Protein AF-A0A656GLC8-F1 (afdb_monomer_lite)

pLDDT: mean 80.7, std 10.0, range [45.06, 92.0]

InterPro domains:
  IPR006119 Resolvase, N-terminal catalytic domain [PS51736] (1-59)

Radius of gyration: 14.04 Å; chains: 1; bounding box: 28×28×32 Å

Sequence (59 aa):
IDRISRLPLVEAERLVDAIKAKGARLAVPGIVDLSELAEASSGVAKVVLQGVQDMLLRV

Secondary structure (DSSP, 8-state):
--SGGGS-HHHHHHHHHHHHTTT-----TT----HHHHHH--HHHHHHHHHHHHHHS--

Organism: NCBI:txid629261

Foldseek 3Di:
DDPLVPDDVVVSVVVCVVCVVVVHDDDDPPDDDCVVVLVVDDDPSNVVSVVVNVVRPDD

Structure (mmCIF, N/CA/C/O backbone):
data_AF-A0A656GLC8-F1
#
_entry.id   AF-A0A656GLC8-F1
#
loop_
_atom_site.group_PDB
_atom_site.id
_atom_site.type_symbol
_atom_site.label_atom_id
_atom_site.label_alt_id
_atom_site.label_comp_id
_atom_site.label_asym_id
_atom_site.label_entity_id
_atom_site.label_seq_id
_atom_site.pdbx_PDB_ins_code
_atom_site.Cartn_x
_atom_site.Cartn_y
_atom_site.Cartn_z
_atom_site.occupancy
_atom_site.B_iso_or_equiv
_atom_site.auth_seq_id
_atom_site.auth_comp_id
_atom_site.auth_asym_id
_atom_site.auth_atom_id
_atom_site.pdbx_PDB_model_num
ATOM 1 N N . ILE A 1 1 ? 19.378 -6.370 -8.082 1.00 56.19 1 ILE A N 1
ATOM 2 C CA . ILE A 1 1 ? 18.103 -6.320 -8.838 1.00 56.19 1 ILE A CA 1
ATOM 3 C C . ILE A 1 1 ? 17.298 -7.569 -8.486 1.00 56.19 1 ILE A C 1
ATOM 5 O O . ILE A 1 1 ? 17.808 -8.673 -8.672 1.00 56.19 1 ILE A O 1
ATOM 9 N N . ASP A 1 2 ? 16.109 -7.397 -7.903 1.00 72.44 2 ASP A N 1
ATOM 10 C CA . ASP A 1 2 ? 15.234 -8.488 -7.442 1.00 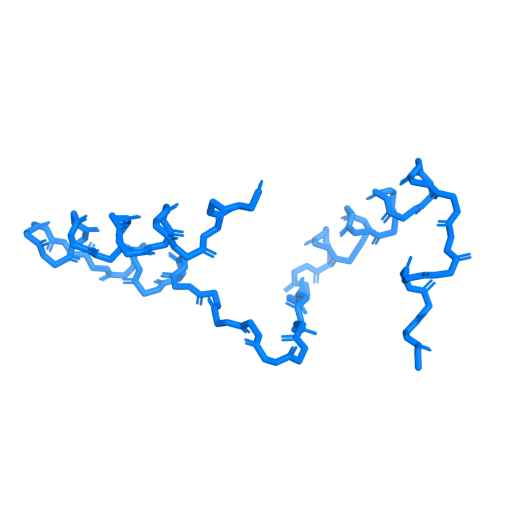72.44 2 ASP A CA 1
ATOM 11 C C . ASP A 1 2 ? 14.664 -9.327 -8.616 1.00 72.44 2 ASP A C 1
ATOM 13 O O . ASP A 1 2 ? 14.806 -8.961 -9.786 1.00 72.44 2 ASP A O 1
ATOM 17 N N . ARG A 1 3 ? 14.096 -10.511 -8.339 1.00 66.12 3 ARG A N 1
ATOM 18 C CA . ARG A 1 3 ? 13.453 -11.367 -9.356 1.00 66.12 3 ARG A CA 1
ATOM 19 C C . ARG A 1 3 ? 12.181 -10.741 -9.934 1.00 66.12 3 ARG A C 1
ATOM 21 O O . ARG A 1 3 ? 11.959 -10.911 -11.126 1.00 66.12 3 ARG A O 1
ATOM 28 N N . ILE A 1 4 ? 11.397 -10.005 -9.144 1.00 69.38 4 ILE A N 1
ATOM 29 C CA . ILE A 1 4 ? 10.161 -9.349 -9.602 1.00 69.38 4 ILE A CA 1
ATOM 30 C C . ILE A 1 4 ? 10.489 -8.279 -10.647 1.00 69.38 4 ILE A C 1
ATOM 32 O O . ILE A 1 4 ? 9.853 -8.220 -11.693 1.00 69.38 4 ILE A O 1
ATOM 36 N N . SER A 1 5 ? 11.559 -7.509 -10.428 1.00 72.69 5 SER A N 1
ATOM 37 C CA . SER A 1 5 ? 12.008 -6.439 -11.333 1.00 72.69 5 SER A CA 1
ATOM 38 C C . SER A 1 5 ? 12.555 -6.922 -12.685 1.00 72.69 5 SER A C 1
ATOM 40 O O . SER A 1 5 ? 12.971 -6.098 -13.494 1.00 72.69 5 SER A O 1
ATOM 42 N N . ARG A 1 6 ? 12.633 -8.240 -12.918 1.00 79.31 6 ARG A N 1
ATOM 43 C CA . ARG A 1 6 ? 13.175 -8.850 -14.148 1.00 79.31 6 ARG A CA 1
ATOM 44 C C . ARG A 1 6 ? 12.135 -9.616 -14.965 1.00 79.31 6 ARG A C 1
ATOM 46 O O . ARG A 1 6 ? 12.489 -10.149 -16.013 1.00 79.31 6 ARG A O 1
ATOM 53 N N . LEU A 1 7 ? 10.896 -9.709 -14.487 1.00 81.12 7 LEU A N 1
ATOM 54 C CA . LEU A 1 7 ? 9.820 -10.423 -15.171 1.00 81.12 7 LEU A CA 1
ATOM 55 C C . LEU A 1 7 ? 9.014 -9.478 -16.079 1.00 81.12 7 LEU A C 1
ATOM 57 O O . LEU A 1 7 ? 8.892 -8.291 -15.766 1.00 81.12 7 LEU A O 1
ATOM 61 N N . PRO A 1 8 ? 8.414 -9.990 -17.169 1.00 87.25 8 PRO A N 1
ATOM 62 C CA . PRO A 1 8 ? 7.314 -9.315 -17.850 1.00 87.25 8 PRO A CA 1
ATOM 63 C C . PRO A 1 8 ? 6.213 -8.934 -16.851 1.00 87.25 8 PRO A C 1
ATOM 65 O O . PRO A 1 8 ? 5.934 -9.698 -15.927 1.00 87.25 8 PRO A O 1
ATOM 68 N N . LEU A 1 9 ? 5.561 -7.783 -17.046 1.00 82.44 9 LEU A N 1
ATOM 69 C CA . LEU A 1 9 ? 4.607 -7.209 -16.082 1.00 82.44 9 LEU A CA 1
ATOM 70 C C . LEU A 1 9 ? 3.546 -8.220 -15.605 1.00 82.44 9 LEU A C 1
ATOM 72 O O . LEU A 1 9 ? 3.341 -8.383 -14.408 1.00 82.44 9 LEU A O 1
ATOM 76 N N . VAL A 1 10 ? 2.970 -8.982 -16.537 1.00 88.88 10 VAL A N 1
ATOM 77 C CA . VAL A 1 10 ? 1.957 -10.016 -16.254 1.00 88.88 10 VAL A CA 1
ATOM 78 C C . VAL A 1 10 ? 2.491 -11.132 -15.344 1.00 88.88 10 VAL A C 1
ATOM 80 O O . VAL A 1 10 ? 1.772 -11.677 -14.509 1.00 88.88 10 VAL A O 1
ATOM 83 N N . GLU A 1 11 ? 3.755 -11.514 -15.502 1.00 86.31 11 GLU A N 1
ATOM 84 C CA . GLU A 1 11 ? 4.384 -12.552 -14.681 1.00 86.31 11 GLU A CA 1
ATOM 85 C C . GLU A 1 11 ? 4.788 -12.010 -13.309 1.00 86.31 11 GLU A C 1
ATOM 87 O O . GLU A 1 11 ? 4.678 -12.724 -12.309 1.00 86.31 11 GLU A O 1
ATOM 92 N N . ALA A 1 12 ? 5.204 -10.743 -13.251 1.00 86.19 12 ALA A N 1
ATOM 93 C CA . ALA A 1 12 ? 5.467 -10.043 -12.002 1.00 86.19 12 ALA A CA 1
ATOM 94 C C . ALA A 1 12 ? 4.193 -9.939 -11.147 1.00 86.19 12 ALA A C 1
ATOM 96 O O . ALA A 1 12 ? 4.239 -10.269 -9.964 1.00 86.19 12 ALA A O 1
ATOM 97 N N . GLU A 1 13 ? 3.053 -9.576 -11.742 1.00 86.31 13 GLU A N 1
ATOM 98 C CA . GLU A 1 13 ? 1.747 -9.523 -11.063 1.00 86.31 13 GLU A CA 1
ATOM 99 C C . GLU A 1 13 ? 1.353 -10.884 -10.478 1.00 86.31 13 GLU A C 1
ATOM 101 O O . GLU A 1 13 ? 1.072 -10.997 -9.286 1.00 86.31 13 GLU A O 1
ATOM 106 N N . ARG A 1 14 ? 1.445 -11.954 -11.278 1.00 87.62 14 ARG A N 1
ATOM 107 C CA . ARG A 1 14 ? 1.157 -13.321 -10.807 1.00 87.62 14 ARG A CA 1
ATOM 108 C C . ARG A 1 14 ? 2.061 -13.747 -9.652 1.00 87.62 14 ARG A C 1
ATOM 110 O O . ARG A 1 14 ? 1.614 -14.432 -8.733 1.00 87.62 14 ARG A O 1
ATOM 117 N N . LEU A 1 15 ? 3.339 -13.371 -9.698 1.00 86.38 15 LEU A N 1
ATOM 118 C CA . LEU A 1 15 ? 4.285 -13.661 -8.624 1.00 86.38 15 LEU A CA 1
ATOM 119 C C . LEU A 1 15 ? 3.939 -12.880 -7.349 1.00 86.38 15 LEU A C 1
ATOM 121 O O . LEU A 1 15 ? 3.995 -13.446 -6.258 1.00 86.38 15 LEU A O 1
ATOM 125 N N . VAL A 1 16 ? 3.545 -11.613 -7.480 1.00 84.88 16 VAL A N 1
ATOM 126 C CA . VAL A 1 16 ? 3.078 -10.781 -6.364 1.00 84.88 16 VAL A CA 1
ATOM 127 C C . VAL A 1 16 ? 1.849 -11.402 -5.701 1.00 84.88 16 VAL A C 1
ATOM 129 O O . VAL A 1 16 ? 1.836 -11.557 -4.479 1.00 84.88 16 VAL A O 1
ATOM 132 N N . ASP A 1 17 ? 0.863 -11.833 -6.484 1.00 87.25 17 ASP A N 1
ATOM 133 C CA . ASP A 1 17 ? -0.348 -12.466 -5.959 1.00 87.25 17 ASP A CA 1
ATOM 134 C C . ASP A 1 17 ? -0.040 -13.789 -5.254 1.00 87.25 17 ASP A C 1
ATOM 136 O O . ASP A 1 17 ? -0.538 -14.043 -4.157 1.00 87.25 17 ASP A O 1
ATOM 140 N N . ALA A 1 18 ? 0.852 -14.608 -5.817 1.00 89.50 18 ALA A N 1
ATOM 141 C CA . ALA A 1 18 ? 1.283 -15.858 -5.193 1.00 89.50 18 ALA A CA 1
ATOM 142 C C . ALA A 1 18 ? 2.040 -15.644 -3.867 1.00 89.50 18 ALA A C 1
ATOM 144 O O . ALA A 1 18 ? 1.958 -16.485 -2.970 1.00 89.50 18 ALA A O 1
ATOM 145 N N . ILE A 1 19 ? 2.786 -14.542 -3.730 1.00 86.56 19 ILE A N 1
ATOM 146 C CA . ILE A 1 19 ? 3.462 -14.158 -2.480 1.00 86.56 19 ILE A CA 1
ATOM 147 C C . ILE A 1 19 ? 2.427 -13.691 -1.448 1.00 86.56 19 ILE A C 1
ATOM 149 O O . ILE A 1 19 ? 2.419 -14.199 -0.324 1.00 86.56 19 ILE A O 1
ATOM 153 N N . LYS A 1 20 ? 1.505 -12.802 -1.837 1.00 82.88 20 LYS A N 1
ATOM 154 C CA . LYS A 1 20 ? 0.428 -12.305 -0.964 1.00 82.88 20 LYS A CA 1
ATOM 155 C C . LYS A 1 20 ? -0.502 -13.422 -0.487 1.00 82.88 20 LYS A C 1
ATOM 157 O O . LYS A 1 20 ? -0.856 -13.455 0.687 1.00 82.88 20 LYS A O 1
ATOM 162 N N . ALA A 1 21 ? -0.835 -14.380 -1.353 1.00 87.25 21 ALA A N 1
ATOM 163 C CA . ALA A 1 21 ? -1.665 -15.539 -1.010 1.00 87.25 21 ALA A CA 1
ATOM 164 C C . ALA A 1 21 ? -1.052 -16.419 0.094 1.00 87.25 21 ALA A C 1
ATOM 166 O O . ALA A 1 21 ? -1.769 -17.132 0.791 1.00 87.25 21 ALA A O 1
ATOM 167 N N . LYS A 1 22 ? 0.272 -16.355 0.289 1.00 90.12 22 LYS A N 1
ATOM 168 C CA . LYS A 1 22 ? 0.981 -17.036 1.384 1.00 90.12 22 LYS A CA 1
ATOM 169 C C . LYS A 1 22 ? 1.036 -16.210 2.675 1.00 90.12 22 LYS A C 1
ATOM 171 O O . LYS A 1 22 ? 1.719 -16.608 3.613 1.00 90.12 22 LYS A O 1
ATOM 176 N N . GLY A 1 23 ? 0.377 -15.051 2.714 1.00 80.75 23 GLY A N 1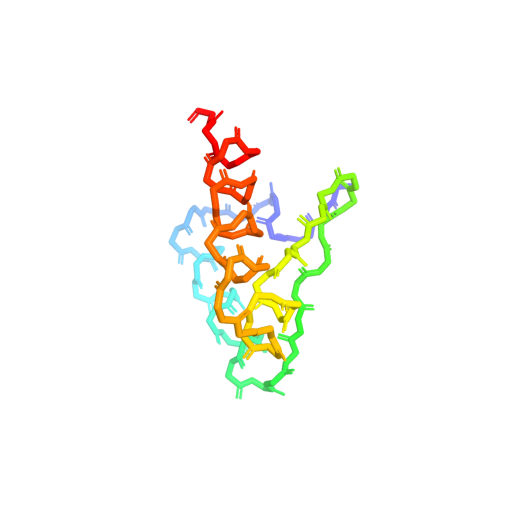
ATOM 177 C CA . GLY A 1 23 ? 0.459 -14.092 3.818 1.00 80.75 23 GLY A CA 1
ATOM 178 C C . GLY A 1 23 ? 1.809 -13.373 3.908 1.00 80.75 23 GLY A C 1
ATOM 179 O O . GLY A 1 23 ? 2.083 -12.707 4.904 1.00 80.75 23 GLY A O 1
ATOM 180 N N . ALA A 1 24 ? 2.671 -13.509 2.895 1.00 83.19 24 ALA A N 1
ATOM 181 C CA . ALA A 1 24 ? 3.965 -12.846 2.869 1.00 83.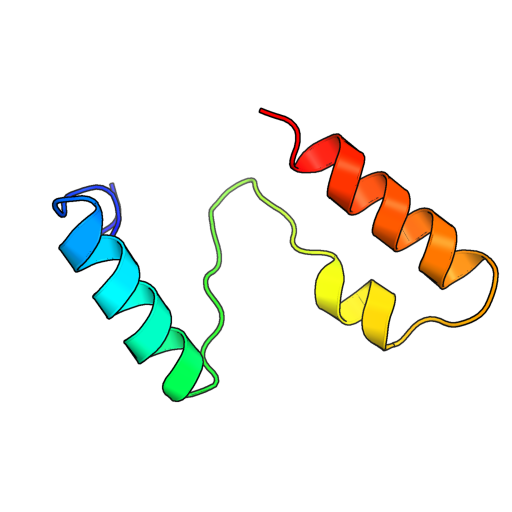19 24 ALA A CA 1
ATOM 182 C C . ALA A 1 24 ? 3.822 -11.406 2.365 1.00 83.19 24 ALA A C 1
ATOM 184 O O . ALA A 1 24 ? 3.024 -11.114 1.472 1.00 83.19 24 ALA A O 1
ATOM 185 N N . ARG A 1 25 ? 4.634 -10.506 2.924 1.00 74.50 25 ARG A N 1
ATOM 186 C CA . ARG A 1 25 ? 4.673 -9.099 2.517 1.00 74.50 25 ARG A CA 1
ATOM 187 C C . ARG A 1 25 ? 5.865 -8.817 1.631 1.00 74.50 25 ARG A C 1
ATOM 189 O O . ARG A 1 25 ? 6.952 -9.355 1.829 1.00 74.50 25 ARG A O 1
ATOM 196 N N . LEU A 1 26 ? 5.644 -7.942 0.664 1.00 75.69 26 LEU A N 1
ATOM 197 C CA . LEU A 1 26 ? 6.678 -7.466 -0.237 1.00 75.69 26 LEU A CA 1
ATOM 198 C C . LEU A 1 26 ? 7.343 -6.242 0.382 1.00 75.69 26 LEU A C 1
ATOM 200 O O . LEU A 1 26 ? 6.734 -5.184 0.477 1.00 75.69 26 LEU A O 1
ATOM 204 N N . ALA A 1 27 ? 8.596 -6.398 0.800 1.00 75.44 27 ALA A N 1
ATOM 205 C CA . ALA A 1 27 ? 9.429 -5.279 1.209 1.00 75.44 27 ALA A CA 1
ATOM 206 C C . ALA A 1 27 ? 10.180 -4.749 -0.017 1.00 75.44 27 ALA A C 1
ATOM 208 O O . ALA A 1 27 ? 11.004 -5.459 -0.597 1.00 75.44 27 ALA A O 1
ATOM 209 N N . VAL A 1 28 ? 9.903 -3.506 -0.409 1.00 73.31 28 VAL A N 1
ATOM 210 C CA . VAL A 1 28 ? 10.672 -2.817 -1.449 1.00 73.31 28 VAL A CA 1
ATOM 211 C C . VAL A 1 28 ? 11.671 -1.880 -0.764 1.00 73.31 28 VAL A C 1
ATOM 213 O O . VAL A 1 28 ? 11.254 -1.027 0.020 1.00 73.31 28 VAL A O 1
ATOM 216 N N . PRO A 1 29 ? 12.986 -2.012 -1.020 1.00 74.12 29 PRO A N 1
ATOM 217 C CA . PRO A 1 29 ? 13.982 -1.127 -0.426 1.00 74.12 29 PRO A CA 1
ATOM 218 C C . PRO A 1 29 ? 13.671 0.349 -0.699 1.00 74.12 29 PRO A C 1
ATOM 220 O O . PRO A 1 29 ? 13.457 0.736 -1.844 1.00 74.12 29 PRO A O 1
ATOM 223 N N . GLY A 1 30 ? 13.664 1.169 0.355 1.00 72.00 30 GLY A N 1
ATOM 224 C CA . GLY A 1 30 ? 13.386 2.606 0.263 1.00 72.00 30 GLY A CA 1
ATOM 225 C C . GLY A 1 30 ? 11.901 2.984 0.196 1.00 72.00 30 GLY A C 1
ATOM 226 O O . GLY A 1 30 ? 11.602 4.173 0.203 1.00 72.00 30 GLY A O 1
ATOM 227 N N . ILE A 1 31 ? 10.982 2.011 0.179 1.00 74.94 31 ILE A N 1
ATOM 228 C CA . ILE A 1 31 ? 9.534 2.244 0.243 1.00 74.94 31 ILE A CA 1
ATOM 229 C C . ILE A 1 31 ? 9.015 1.788 1.605 1.00 74.94 31 ILE A C 1
ATOM 231 O O . ILE A 1 31 ? 9.314 0.684 2.063 1.00 74.94 31 ILE A O 1
ATOM 235 N N . VAL A 1 32 ? 8.218 2.642 2.242 1.00 76.06 32 VAL A N 1
ATOM 236 C CA . VAL A 1 32 ? 7.537 2.341 3.503 1.00 76.06 32 VAL A CA 1
ATOM 237 C C . VAL A 1 32 ? 6.046 2.180 3.217 1.00 76.06 32 VAL A C 1
ATOM 239 O O . VAL A 1 32 ? 5.420 3.092 2.687 1.00 76.06 32 VAL A O 1
ATOM 242 N N . ASP A 1 33 ? 5.493 1.017 3.559 1.00 77.69 33 ASP A N 1
ATOM 243 C CA . ASP A 1 33 ? 4.058 0.733 3.479 1.00 77.69 33 ASP A CA 1
ATOM 244 C C . ASP A 1 33 ? 3.390 1.048 4.827 1.00 77.69 33 ASP A C 1
ATOM 246 O O . ASP A 1 33 ? 3.695 0.419 5.844 1.00 77.69 33 ASP A O 1
ATOM 250 N N . LEU A 1 34 ? 2.497 2.040 4.842 1.00 82.25 34 LEU A N 1
ATOM 251 C CA . LEU A 1 34 ? 1.747 2.470 6.024 1.00 82.25 34 LEU A CA 1
ATOM 252 C C . LEU A 1 34 ? 0.373 1.799 6.132 1.00 82.25 34 LEU A C 1
ATOM 254 O O . LEU A 1 34 ? -0.353 2.092 7.084 1.00 82.25 34 LEU A O 1
ATOM 258 N N . SER A 1 35 ? 0.001 0.909 5.205 1.00 79.81 35 SER A N 1
ATOM 259 C CA . SER A 1 35 ? -1.340 0.306 5.145 1.00 79.81 35 SER A CA 1
ATOM 260 C C . SER A 1 35 ? -1.723 -0.369 6.463 1.00 79.81 35 SER A C 1
ATOM 262 O O . SER A 1 35 ? -2.819 -0.170 6.975 1.00 79.81 35 SER A O 1
ATOM 264 N N . GLU A 1 36 ? -0.781 -1.067 7.091 1.00 80.38 36 GLU A N 1
ATOM 265 C CA . GLU A 1 36 ? -0.989 -1.723 8.386 1.00 80.38 36 GLU A CA 1
ATOM 266 C C . GLU A 1 36 ? -1.221 -0.756 9.541 1.00 80.38 36 GLU A C 1
ATOM 268 O O . GLU A 1 36 ? -2.081 -0.970 10.395 1.00 80.38 36 GLU A O 1
ATOM 273 N N . LEU A 1 37 ? -0.442 0.327 9.569 1.00 83.88 37 LEU A N 1
ATOM 274 C CA . LEU A 1 37 ? -0.569 1.363 10.586 1.00 83.88 37 LEU A CA 1
ATOM 275 C C . LEU A 1 37 ? -1.897 2.099 10.415 1.00 83.88 37 LEU A C 1
ATOM 277 O O . LEU A 1 37 ? -2.541 2.439 11.406 1.00 83.88 37 LEU A O 1
ATOM 281 N N . ALA A 1 38 ? -2.330 2.310 9.171 1.00 86.12 38 ALA A N 1
ATOM 282 C CA . ALA A 1 38 ? -3.626 2.890 8.854 1.00 86.12 38 ALA A CA 1
ATOM 283 C C . ALA A 1 38 ? -4.790 1.961 9.244 1.00 86.12 38 ALA A C 1
ATOM 285 O O . ALA A 1 38 ? -5.810 2.446 9.734 1.00 86.12 38 ALA A O 1
ATOM 286 N N . GLU A 1 39 ? -4.653 0.642 9.072 1.00 85.75 39 GLU A N 1
ATOM 287 C CA . GLU A 1 39 ? -5.659 -0.337 9.506 1.00 85.75 39 GLU A CA 1
ATOM 288 C C . GLU A 1 39 ? -5.776 -0.436 11.030 1.00 85.75 39 GLU A C 1
ATOM 290 O O . GLU A 1 39 ? -6.891 -0.510 11.548 1.00 85.75 39 GLU A O 1
ATOM 295 N N . ALA A 1 40 ? -4.654 -0.361 11.750 1.00 87.56 40 ALA A N 1
ATOM 296 C CA . ALA A 1 40 ? -4.619 -0.356 13.213 1.00 87.56 40 ALA A CA 1
ATOM 297 C C . ALA A 1 40 ? -5.024 0.995 13.840 1.00 87.56 40 ALA A C 1
ATOM 299 O O . ALA A 1 40 ? -5.250 1.078 15.049 1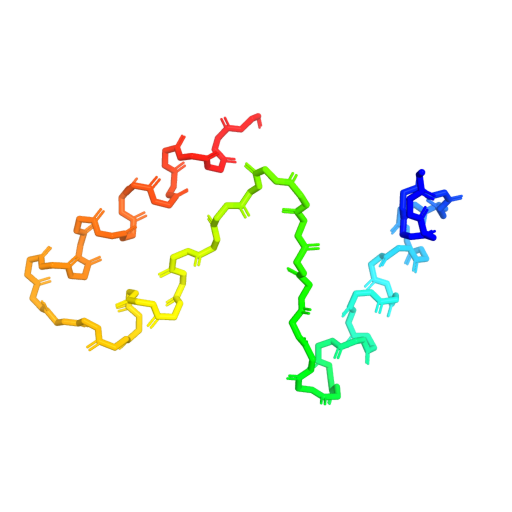.00 87.56 40 ALA A O 1
ATOM 300 N N . SER A 1 41 ? -5.110 2.058 13.037 1.00 90.44 41 SER A N 1
ATOM 301 C CA . SER A 1 41 ? -5.442 3.409 13.493 1.00 90.44 41 SER A CA 1
ATOM 302 C C . SER A 1 41 ? -6.928 3.729 13.346 1.00 90.44 41 SER A C 1
ATOM 304 O O . SER A 1 41 ? -7.642 3.173 12.513 1.00 90.44 41 SER A O 1
ATOM 306 N N . SER A 1 42 ? -7.407 4.695 14.128 1.00 90.62 42 SER A N 1
ATOM 307 C CA . SER A 1 42 ? -8.787 5.182 14.072 1.00 90.62 42 SER A CA 1
ATOM 308 C C . SER A 1 42 ? -8.853 6.711 14.065 1.00 90.62 42 SER A C 1
ATOM 310 O O . SER A 1 42 ? -7.870 7.407 14.335 1.00 90.62 42 SER A O 1
ATOM 312 N N . GLY A 1 43 ? -10.023 7.245 13.701 1.00 91.69 43 GLY A N 1
ATOM 313 C CA . GLY A 1 43 ? -10.280 8.684 13.681 1.00 91.69 43 GLY A CA 1
ATOM 314 C C . GLY A 1 43 ? -9.315 9.453 12.774 1.00 91.69 43 GLY A C 1
ATOM 315 O O . GLY A 1 43 ? -9.001 9.025 11.664 1.00 91.69 43 GLY A O 1
ATOM 316 N N . VAL A 1 44 ? -8.834 10.598 13.261 1.00 92.00 44 VAL A N 1
ATOM 317 C CA . VAL A 1 44 ? -7.964 11.511 12.501 1.00 92.00 44 VAL A CA 1
ATOM 318 C C . VAL A 1 44 ? -6.636 10.852 12.114 1.00 92.00 44 VAL A C 1
ATOM 320 O O . VAL A 1 44 ? -6.147 11.079 11.011 1.00 92.00 44 VAL A O 1
ATOM 323 N N . ALA A 1 45 ? -6.078 9.989 12.970 1.00 89.88 45 ALA A N 1
ATOM 324 C CA . ALA A 1 45 ? -4.811 9.311 12.692 1.00 89.88 45 ALA A CA 1
ATOM 325 C C . ALA A 1 45 ? -4.896 8.428 11.438 1.00 89.88 45 ALA A C 1
ATOM 327 O O . ALA A 1 45 ? -4.002 8.466 10.597 1.00 89.88 45 ALA A O 1
ATOM 328 N N . LYS A 1 46 ? -6.008 7.701 11.261 1.00 91.00 46 L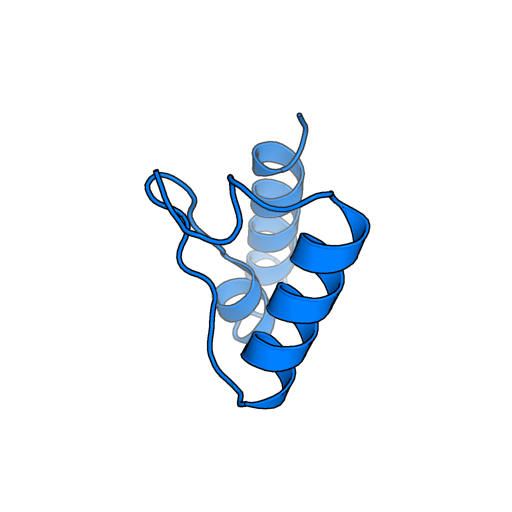YS A N 1
ATOM 329 C CA . LYS A 1 46 ? -6.243 6.888 10.060 1.00 91.00 46 LYS A CA 1
ATOM 330 C C . LYS A 1 46 ? -6.296 7.741 8.792 1.00 91.00 46 LYS A C 1
ATOM 332 O O . LYS A 1 46 ? -5.650 7.400 7.807 1.00 91.00 46 LYS A O 1
ATOM 337 N N . VAL A 1 47 ? -7.013 8.866 8.841 1.00 89.06 47 VAL A N 1
ATOM 338 C CA . VAL A 1 47 ? -7.156 9.789 7.701 1.00 89.06 47 VAL A CA 1
ATOM 339 C C . VAL A 1 47 ? -5.802 10.359 7.281 1.00 89.06 47 VAL A C 1
ATOM 341 O O . VAL A 1 47 ? -5.485 10.389 6.095 1.00 89.06 47 VAL A O 1
ATOM 344 N N . VAL A 1 48 ? -4.982 10.775 8.249 1.00 91.31 48 VAL A N 1
ATOM 345 C CA . VAL A 1 48 ? -3.644 11.315 7.973 1.00 91.31 48 VAL A CA 1
ATOM 346 C C . VAL A 1 48 ? -2.732 10.240 7.382 1.00 91.31 48 VAL A C 1
ATOM 348 O O . VAL A 1 48 ? -2.065 10.502 6.386 1.00 91.31 48 VAL A O 1
ATOM 351 N N . LEU A 1 49 ? -2.727 9.026 7.942 1.00 89.62 49 LEU A N 1
ATOM 352 C CA . LEU A 1 49 ? -1.897 7.926 7.441 1.00 89.62 49 LEU A CA 1
ATOM 353 C C . LEU A 1 49 ? -2.276 7.511 6.014 1.00 89.62 49 LEU A C 1
ATOM 355 O 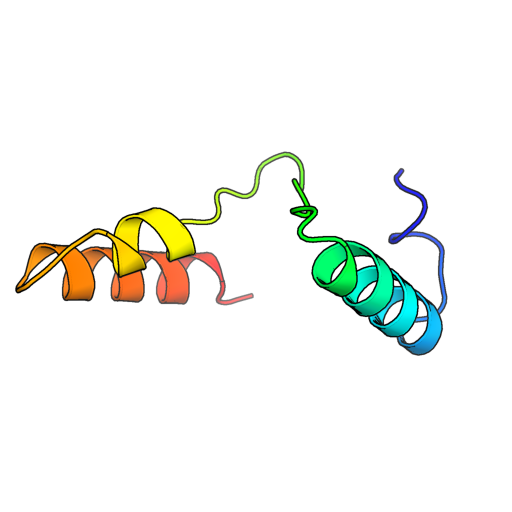O . LEU A 1 49 ? -1.388 7.313 5.188 1.00 89.62 49 LEU A O 1
ATOM 359 N N . GLN A 1 50 ? -3.572 7.446 5.702 1.00 86.00 50 GLN A N 1
ATOM 360 C CA . GLN A 1 50 ? -4.047 7.187 4.339 1.00 86.00 50 GLN A CA 1
ATOM 361 C C . GLN A 1 50 ? -3.649 8.316 3.380 1.00 86.00 50 GLN A C 1
ATOM 363 O O . GLN A 1 50 ? -3.124 8.050 2.305 1.00 86.00 50 GLN A O 1
ATOM 368 N N . GLY A 1 51 ? -3.807 9.578 3.791 1.00 86.00 51 GLY A N 1
ATOM 369 C CA . GLY A 1 51 ? -3.408 10.723 2.971 1.00 86.00 51 GLY A CA 1
ATOM 370 C C . GLY A 1 51 ? -1.904 10.769 2.684 1.00 86.00 51 GLY A C 1
ATOM 371 O O . GLY A 1 51 ? -1.501 11.062 1.561 1.00 86.00 51 GLY A O 1
ATOM 372 N N . VAL A 1 52 ? -1.061 10.444 3.669 1.00 86.38 52 VAL A N 1
ATOM 373 C CA . VAL A 1 52 ? 0.396 10.349 3.474 1.00 86.38 52 VAL A CA 1
ATOM 374 C C . VAL A 1 52 ? 0.747 9.200 2.528 1.00 86.38 52 VAL A C 1
ATOM 376 O O . VAL A 1 52 ? 1.573 9.392 1.638 1.00 86.38 52 VAL A O 1
ATOM 379 N N . GLN A 1 53 ? 0.101 8.038 2.669 1.00 81.12 53 GLN A N 1
ATOM 380 C CA . GLN A 1 53 ? 0.282 6.901 1.763 1.00 81.12 53 GLN A CA 1
ATOM 381 C C . GLN A 1 53 ? -0.050 7.285 0.312 1.00 81.12 53 GLN A C 1
ATOM 383 O O . GLN A 1 53 ? 0.750 7.031 -0.587 1.00 81.12 53 GLN A O 1
ATOM 388 N N . ASP A 1 54 ? -1.177 7.964 0.089 1.00 80.19 54 ASP A N 1
ATOM 389 C CA . ASP A 1 54 ? -1.588 8.430 -1.239 1.00 80.19 54 ASP A CA 1
ATOM 390 C C . ASP A 1 54 ? -0.610 9.462 -1.823 1.00 80.19 54 ASP A C 1
ATOM 392 O O . ASP A 1 54 ? -0.350 9.461 -3.026 1.00 80.19 54 ASP A O 1
ATOM 396 N N . MET A 1 55 ? -0.046 10.348 -0.993 1.00 79.19 55 MET A N 1
ATOM 397 C CA . MET A 1 55 ? 0.952 11.328 -1.438 1.00 79.19 55 MET A CA 1
ATOM 398 C C . MET A 1 55 ? 2.302 10.686 -1.779 1.00 79.19 55 MET A C 1
ATOM 400 O O . MET A 1 55 ? 2.955 11.137 -2.716 1.00 79.19 55 MET A O 1
ATOM 404 N N . LEU A 1 56 ? 2.716 9.643 -1.051 1.00 69.44 56 LEU A N 1
ATOM 405 C CA . LEU A 1 56 ? 3.967 8.917 -1.299 1.00 69.44 56 LEU A CA 1
ATOM 406 C C . LEU A 1 56 ? 3.877 7.953 -2.492 1.00 69.44 56 LEU A C 1
ATOM 408 O O . LEU A 1 56 ? 4.898 7.670 -3.115 1.00 69.44 56 LEU A O 1
ATOM 412 N N . LEU A 1 57 ? 2.680 7.451 -2.814 1.00 64.69 57 LEU A N 1
ATOM 413 C CA . LEU A 1 57 ? 2.445 6.537 -3.939 1.00 64.69 57 LEU A CA 1
ATOM 414 C C . LEU A 1 57 ? 2.102 7.238 -5.262 1.00 64.69 57 LEU A C 1
ATOM 416 O O . LEU A 1 57 ? 1.971 6.561 -6.282 1.00 64.69 57 LEU A O 1
ATOM 420 N N . ARG A 1 58 ? 1.962 8.569 -5.282 1.00 46.84 58 ARG A N 1
ATOM 421 C CA . ARG A 1 58 ? 1.832 9.324 -6.536 1.00 46.84 58 ARG A CA 1
ATOM 422 C C . ARG A 1 58 ? 3.185 9.387 -7.246 1.00 46.84 58 ARG A C 1
ATOM 424 O O . ARG A 1 58 ? 4.017 10.232 -6.922 1.00 46.84 58 ARG A O 1
ATOM 431 N N . VAL A 1 59 ? 3.355 8.512 -8.235 1.00 45.06 59 VAL A N 1
ATOM 432 C CA . VAL A 1 59 ? 4.376 8.588 -9.291 1.00 45.06 59 VAL A CA 1
ATOM 433 C C . VAL A 1 59 ? 3.677 8.583 -10.640 1.00 45.06 59 VAL A C 1
ATOM 435 O O . VAL A 1 59 ? 2.719 7.790 -10.785 1.00 45.06 59 VAL A O 1
#